Protein AF-A0A366HSS4-F1 (afdb_monomer_lite)

Organism: NCBI:txid748857

Structure (mmCIF, N/CA/C/O backbone):
data_AF-A0A366HSS4-F1
#
_entry.id   AF-A0A366HSS4-F1
#
loop_
_atom_site.group_PDB
_atom_site.id
_atom_site.type_symbol
_atom_site.label_atom_id
_atom_site.label_alt_id
_atom_site.label_comp_id
_atom_site.label_asym_id
_atom_site.label_entity_id
_atom_site.label_seq_id
_atom_site.pdbx_PDB_ins_code
_atom_site.Cartn_x
_atom_site.Cartn_y
_atom_site.Cartn_z
_atom_site.occupancy
_atom_site.B_iso_or_equiv
_atom_site.auth_seq_id
_atom_site.auth_comp_id
_atom_site.auth_asym_id
_atom_site.auth_atom_id
_atom_site.pdbx_PDB_model_num
ATOM 1 N N . MET A 1 1 ? 28.376 6.026 -23.701 1.00 52.81 1 MET A N 1
ATOM 2 C CA . MET A 1 1 ? 27.382 5.140 -23.072 1.00 52.81 1 MET A CA 1
ATOM 3 C C . MET A 1 1 ? 26.615 6.016 -22.123 1.00 52.81 1 MET A C 1
ATOM 5 O O . MET A 1 1 ? 27.237 6.601 -21.246 1.00 52.81 1 MET A O 1
ATOM 9 N N . GLU A 1 2 ? 25.338 6.215 -22.397 1.00 62.41 2 GLU A N 1
ATOM 10 C CA . GLU A 1 2 ? 24.434 6.880 -21.467 1.00 62.41 2 GLU A CA 1
ATOM 11 C C . GLU A 1 2 ? 24.002 5.795 -20.477 1.00 62.41 2 GLU A C 1
ATOM 13 O O . GLU A 1 2 ? 23.572 4.722 -20.900 1.00 62.41 2 GLU A O 1
ATOM 18 N N . PHE A 1 3 ? 24.286 6.000 -19.193 1.00 69.38 3 PHE A N 1
ATOM 19 C CA . PHE A 1 3 ? 23.740 5.152 -18.140 1.00 69.38 3 PHE A CA 1
ATOM 20 C C . PHE A 1 3 ? 22.378 5.739 -17.794 1.00 69.38 3 PHE A C 1
ATOM 22 O O . PHE A 1 3 ? 22.307 6.923 -17.469 1.00 69.38 3 PHE A O 1
ATOM 29 N N . ASN A 1 4 ? 21.323 4.935 -17.897 1.00 76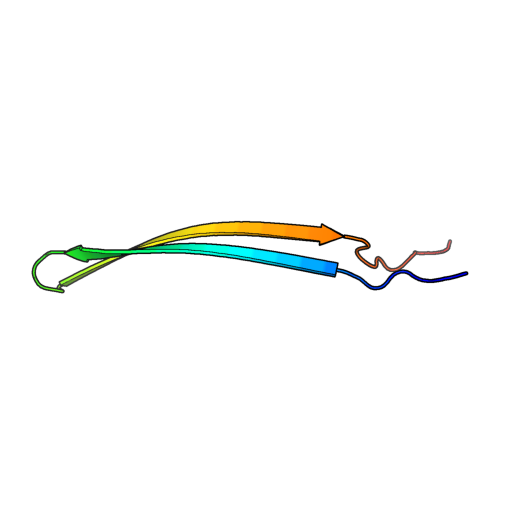.06 4 ASN A N 1
ATOM 30 C CA . ASN A 1 4 ? 20.024 5.322 -17.366 1.00 76.06 4 ASN A CA 1
ATOM 31 C C . ASN A 1 4 ? 20.092 5.303 -15.834 1.00 76.06 4 ASN A C 1
ATOM 33 O O . ASN A 1 4 ? 20.773 4.453 -15.252 1.00 76.06 4 ASN A O 1
ATOM 37 N N . GLU A 1 5 ? 19.422 6.257 -15.196 1.00 82.25 5 GLU A N 1
ATOM 38 C CA . GLU A 1 5 ? 19.250 6.269 -13.744 1.00 82.25 5 GLU A CA 1
ATOM 39 C C . GLU A 1 5 ? 18.293 5.143 -13.323 1.00 82.25 5 GLU A C 1
ATOM 41 O O . GLU A 1 5 ? 17.375 4.803 -14.060 1.00 82.25 5 GLU A O 1
ATOM 46 N N . GLU A 1 6 ? 18.511 4.559 -12.141 1.00 84.75 6 GLU A N 1
ATOM 47 C CA . GLU A 1 6 ? 17.576 3.589 -11.559 1.00 84.75 6 GLU A CA 1
ATOM 48 C C . GLU A 1 6 ? 16.296 4.310 -11.111 1.00 84.75 6 GLU A C 1
ATOM 50 O O . GLU A 1 6 ? 16.362 5.288 -10.357 1.00 84.75 6 GLU A O 1
ATOM 55 N N . GLU A 1 7 ? 15.136 3.810 -11.539 1.00 87.50 7 GLU A N 1
ATOM 56 C CA . GLU A 1 7 ? 13.828 4.381 -11.208 1.00 87.50 7 GLU A CA 1
ATOM 57 C C . GLU A 1 7 ? 13.006 3.396 -10.367 1.00 87.50 7 GLU A C 1
ATOM 59 O O . GLU A 1 7 ? 12.884 2.214 -10.689 1.00 87.50 7 GLU A O 1
ATOM 64 N N . ILE A 1 8 ? 12.440 3.886 -9.257 1.00 89.38 8 ILE A N 1
ATOM 65 C CA . ILE A 1 8 ? 11.650 3.075 -8.323 1.00 89.38 8 ILE A CA 1
ATOM 66 C C . ILE A 1 8 ? 10.285 3.720 -8.101 1.00 89.38 8 ILE A C 1
ATOM 68 O O . ILE A 1 8 ? 10.184 4.823 -7.554 1.00 89.38 8 ILE A O 1
ATOM 72 N N . TRP A 1 9 ? 9.229 2.972 -8.415 1.00 92.44 9 TRP A N 1
ATOM 73 C CA . TRP A 1 9 ? 7.852 3.319 -8.078 1.00 92.44 9 TRP A CA 1
ATOM 74 C C . TRP A 1 9 ? 7.334 2.420 -6.965 1.00 92.44 9 TRP A C 1
ATOM 76 O O . TRP A 1 9 ? 7.163 1.219 -7.147 1.00 92.44 9 TRP A O 1
ATOM 86 N N . ALA A 1 10 ? 7.016 3.014 -5.816 1.00 94.44 10 ALA A N 1
ATOM 87 C CA . ALA A 1 10 ? 6.419 2.310 -4.687 1.00 94.44 10 ALA A CA 1
ATOM 88 C C . ALA A 1 10 ? 5.000 2.825 -4.425 1.00 94.44 10 ALA A C 1
ATOM 90 O O . ALA A 1 10 ? 4.781 4.016 -4.199 1.00 94.44 10 ALA A O 1
ATOM 91 N N . SER A 1 11 ? 4.02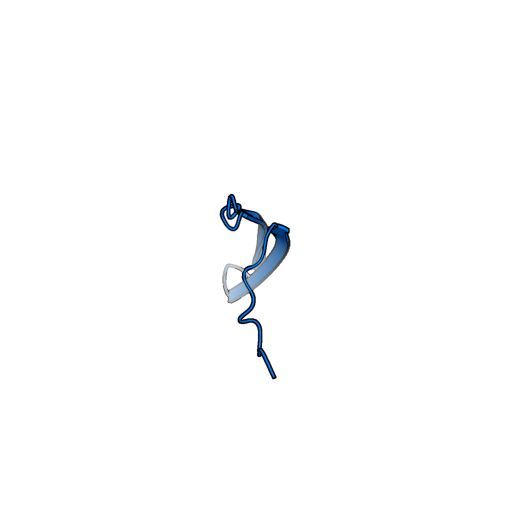8 1.917 -4.439 1.00 94.25 11 SER A N 1
ATOM 92 C CA . SER A 1 11 ? 2.630 2.192 -4.105 1.00 94.25 11 SER A CA 1
ATOM 93 C C . SER A 1 11 ? 2.193 1.329 -2.929 1.00 94.25 11 SER A C 1
ATOM 95 O O . SER A 1 11 ? 2.335 0.108 -2.957 1.00 94.25 11 SER A O 1
ATOM 97 N N . GLU A 1 12 ? 1.614 1.957 -1.907 1.00 95.31 12 GLU A N 1
ATOM 98 C CA . GLU A 1 12 ? 1.086 1.273 -0.727 1.00 95.31 12 GLU A CA 1
ATOM 99 C C . GLU A 1 12 ? -0.371 1.672 -0.491 1.00 95.31 12 GLU A C 1
ATOM 101 O O . GLU A 1 12 ? -0.727 2.852 -0.511 1.00 95.31 12 GLU A O 1
ATOM 106 N N . ILE A 1 13 ? -1.214 0.678 -0.214 1.00 96.44 13 ILE A N 1
ATOM 107 C CA . ILE A 1 13 ? -2.557 0.891 0.316 1.00 96.44 13 ILE A CA 1
ATOM 108 C C . ILE A 1 13 ? -2.766 0.029 1.555 1.00 96.44 13 ILE A C 1
ATOM 110 O O . ILE A 1 13 ? -2.446 -1.161 1.576 1.00 96.44 13 ILE A O 1
ATOM 114 N N . GLY A 1 14 ? -3.330 0.632 2.599 1.00 96.19 14 GLY A N 1
ATOM 115 C CA . GLY A 1 14 ? -3.498 -0.021 3.888 1.00 96.19 14 GLY A CA 1
ATOM 116 C C . GLY A 1 14 ? -4.847 0.252 4.535 1.00 96.19 14 GLY A C 1
ATOM 117 O O . GLY A 1 14 ? -5.411 1.340 4.430 1.00 96.19 14 GLY A O 1
ATOM 118 N N . VAL A 1 15 ? -5.343 -0.747 5.262 1.00 97.50 15 VAL A N 1
ATOM 119 C CA . VAL A 1 15 ? -6.530 -0.655 6.111 1.00 97.50 15 VAL A CA 1
ATOM 120 C C . VAL A 1 15 ? -6.171 -1.081 7.527 1.00 97.50 15 VAL A C 1
ATOM 122 O O . VAL A 1 15 ? -5.560 -2.124 7.769 1.00 97.50 15 VAL A O 1
ATOM 125 N N . LYS A 1 16 ? -6.594 -0.267 8.492 1.00 97.75 16 LYS A N 1
ATOM 126 C CA . LYS A 1 16 ? -6.444 -0.526 9.922 1.00 97.75 16 LYS A CA 1
ATOM 127 C C . LYS A 1 16 ? -7.814 -0.791 10.531 1.00 97.75 16 LYS A C 1
ATOM 129 O O . LYS A 1 16 ? -8.715 0.030 10.389 1.00 97.75 16 LYS A O 1
ATOM 134 N N . VAL A 1 17 ? -7.939 -1.885 11.273 1.00 97.75 17 VAL A N 1
ATOM 135 C CA . VAL A 1 17 ? -9.165 -2.236 11.998 1.00 97.75 17 VAL A CA 1
ATOM 136 C C . VAL A 1 17 ? -8.862 -2.399 13.482 1.00 97.75 17 VAL A C 1
ATOM 138 O O . VAL A 1 17 ? -7.837 -2.965 13.866 1.00 97.75 17 VAL A O 1
ATOM 141 N N . VAL A 1 18 ? -9.747 -1.861 14.318 1.00 97.56 18 VAL A N 1
ATOM 142 C CA . VAL A 1 18 ? -9.653 -1.903 15.780 1.00 97.56 18 VAL A CA 1
ATOM 143 C C . VAL A 1 18 ? -10.867 -2.644 16.327 1.00 97.56 18 VAL A C 1
ATOM 145 O O . VAL A 1 18 ? -12.001 -2.321 15.988 1.00 97.56 18 VAL A O 1
ATOM 148 N N . TRP A 1 19 ? -10.624 -3.623 17.191 1.00 96.00 19 TRP A N 1
ATOM 149 C CA . TRP A 1 19 ? -11.623 -4.548 17.716 1.00 96.00 19 TRP A CA 1
ATOM 150 C C . TRP A 1 19 ? -11.741 -4.436 19.240 1.00 96.00 19 TRP A C 1
ATOM 152 O O . TRP A 1 19 ? -10.843 -3.926 19.917 1.00 96.00 19 TRP A O 1
ATOM 162 N N . PHE A 1 20 ? -12.845 -4.951 19.789 1.00 97.44 20 PHE A N 1
ATOM 163 C CA . PHE A 1 20 ? -13.060 -5.130 21.234 1.00 97.44 20 PHE A CA 1
ATOM 164 C C . PHE A 1 20 ? -12.795 -3.873 22.082 1.00 97.44 20 PHE A C 1
ATOM 166 O O . PHE A 1 20 ? -12.169 -3.947 23.140 1.00 97.44 20 PHE A O 1
ATOM 173 N N . GLY A 1 21 ? -13.233 -2.704 21.604 1.00 94.44 21 GLY A N 1
ATOM 174 C CA . GLY A 1 21 ? -13.042 -1.436 22.316 1.00 94.44 21 GLY A CA 1
ATOM 175 C C . GLY A 1 21 ? -11.577 -0.998 22.416 1.00 94.44 21 GLY A C 1
ATOM 176 O O . GLY A 1 21 ? -11.199 -0.365 23.394 1.00 94.44 21 GLY A O 1
ATOM 177 N N . GLY A 1 22 ? -10.741 -1.371 21.441 1.00 95.88 22 GLY A N 1
ATOM 178 C CA . GLY A 1 22 ? -9.323 -1.000 21.405 1.00 95.88 22 GLY A CA 1
ATOM 179 C C . GLY A 1 22 ? -8.358 -2.093 21.856 1.00 95.88 22 GLY A C 1
ATOM 180 O O . GLY A 1 22 ? -7.150 -1.894 21.779 1.00 95.88 22 GLY A O 1
ATOM 181 N N . LYS A 1 23 ? -8.859 -3.249 22.301 1.00 97.25 23 LYS A N 1
ATOM 182 C CA . LYS A 1 23 ? -8.021 -4.325 22.856 1.00 97.25 23 LYS A CA 1
ATOM 183 C C . LYS A 1 23 ? -7.309 -5.173 21.805 1.00 97.25 23 LYS A C 1
ATOM 185 O O . LYS A 1 23 ? -6.345 -5.851 22.141 1.00 97.25 23 LYS A O 1
ATOM 190 N N . ALA A 1 24 ? -7.766 -5.151 20.556 1.00 96.38 24 ALA A N 1
ATOM 191 C CA . ALA A 1 24 ? -7.059 -5.794 19.456 1.00 96.38 24 ALA A CA 1
ATOM 192 C C . ALA A 1 24 ? -7.054 -4.901 18.220 1.00 96.38 24 ALA A C 1
ATOM 194 O O . ALA A 1 24 ? -7.992 -4.143 17.972 1.00 96.38 24 ALA A O 1
ATOM 195 N N . MET A 1 25 ? -5.986 -4.998 17.437 1.00 97.81 25 MET A N 1
ATOM 196 C CA . MET A 1 25 ? -5.794 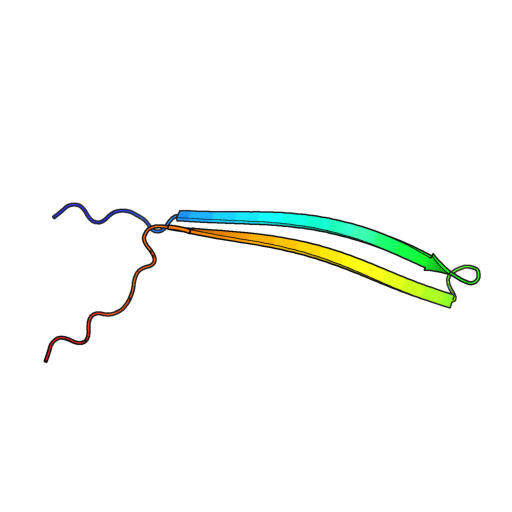-4.200 16.236 1.00 97.81 25 MET A CA 1
ATOM 197 C C . MET A 1 25 ? -5.192 -5.066 15.140 1.00 97.81 25 MET A C 1
ATOM 199 O O . MET A 1 25 ? -4.193 -5.743 15.363 1.00 97.81 25 MET A O 1
ATOM 203 N N . THR A 1 26 ? -5.782 -5.004 13.953 1.00 97.69 26 THR A N 1
ATOM 204 C CA . THR A 1 26 ? -5.280 -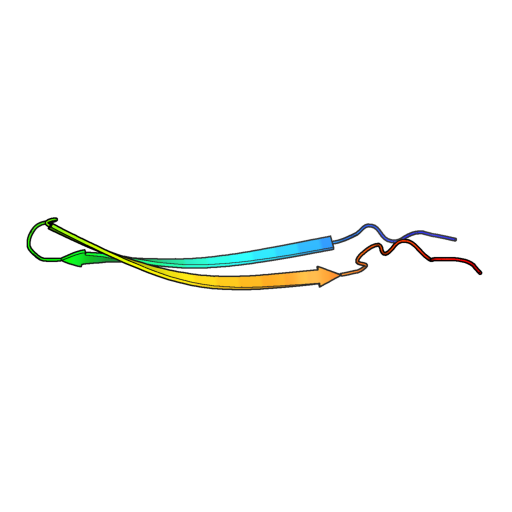5.671 12.750 1.00 97.69 26 THR A CA 1
ATOM 205 C C . THR A 1 26 ? -4.977 -4.629 11.687 1.00 97.69 26 THR A C 1
ATOM 207 O O . THR A 1 26 ? -5.728 -3.666 11.516 1.00 97.69 26 THR A O 1
ATOM 210 N N . LYS A 1 27 ? -3.873 -4.819 10.969 1.00 97.69 27 LYS A N 1
ATOM 211 C CA . LYS A 1 27 ? -3.476 -3.975 9.845 1.00 97.69 27 LYS A CA 1
ATOM 212 C C . LYS A 1 27 ? -3.313 -4.868 8.628 1.00 97.69 27 LYS A C 1
ATOM 214 O O . LYS A 1 27 ? -2.616 -5.875 8.707 1.00 97.69 27 LYS A O 1
ATOM 219 N N . PHE A 1 28 ? -3.960 -4.492 7.540 1.00 97.06 28 PHE A N 1
ATOM 220 C CA . PHE A 1 28 ? -3.812 -5.129 6.242 1.00 97.06 28 PHE A CA 1
ATOM 221 C C . PHE A 1 28 ? -3.179 -4.105 5.316 1.00 97.06 28 PHE A C 1
ATOM 223 O O . PHE A 1 28 ? -3.646 -2.970 5.268 1.00 97.06 28 PHE A O 1
ATOM 230 N N . ALA A 1 29 ? -2.116 -4.490 4.624 1.00 96.88 29 ALA A N 1
ATOM 231 C CA . ALA A 1 29 ? -1.448 -3.639 3.656 1.00 96.88 29 ALA A CA 1
ATOM 232 C C . ALA A 1 29 ? -1.174 -4.445 2.391 1.00 96.88 29 ALA A C 1
ATOM 234 O O . ALA A 1 29 ? -0.819 -5.624 2.467 1.00 96.88 29 ALA A O 1
ATOM 235 N N . ALA A 1 30 ? -1.359 -3.798 1.251 1.00 95.81 30 ALA A N 1
ATOM 236 C CA . ALA A 1 30 ? -0.915 -4.277 -0.041 1.00 95.81 30 ALA A CA 1
ATOM 237 C C . ALA A 1 30 ? 0.096 -3.269 -0.582 1.00 95.81 30 ALA A C 1
ATOM 239 O O . ALA A 1 30 ? -0.106 -2.057 -0.485 1.00 95.81 30 ALA A O 1
ATOM 240 N N . PHE A 1 31 ? 1.183 -3.790 -1.129 1.00 96.12 31 PHE A N 1
ATOM 241 C CA . PHE A 1 31 ? 2.276 -3.008 -1.678 1.00 96.12 31 PHE A CA 1
ATOM 242 C C . PHE A 1 31 ? 2.557 -3.478 -3.103 1.00 96.12 31 PHE A C 1
ATOM 244 O O . PHE A 1 31 ? 2.527 -4.677 -3.387 1.00 96.12 31 PHE A O 1
ATOM 251 N N . TYR A 1 32 ? 2.815 -2.522 -3.986 1.00 94.31 32 TYR A N 1
ATOM 252 C CA . TYR A 1 32 ? 3.281 -2.745 -5.348 1.00 94.31 32 TYR A CA 1
ATOM 253 C C . TYR A 1 32 ? 4.565 -1.944 -5.533 1.00 94.31 32 TYR A C 1
ATOM 255 O O . TYR A 1 32 ? 4.588 -0.752 -5.225 1.00 94.31 32 TYR A O 1
ATOM 263 N N . ASN A 1 33 ? 5.619 -2.608 -5.999 1.00 92.81 33 ASN A N 1
ATOM 264 C CA . ASN A 1 33 ? 6.892 -1.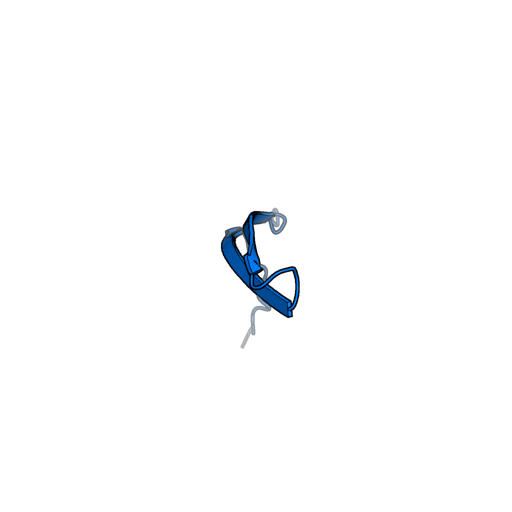972 -6.305 1.00 92.81 33 ASN A CA 1
ATOM 265 C C . ASN A 1 33 ? 7.248 -2.290 -7.751 1.00 92.81 33 ASN A C 1
ATOM 267 O O . ASN A 1 33 ? 7.238 -3.463 -8.127 1.00 92.81 33 ASN A O 1
ATOM 271 N N . ASP A 1 34 ? 7.567 -1.251 -8.507 1.00 92.94 34 ASP A N 1
ATOM 272 C CA . ASP A 1 34 ? 8.160 -1.340 -9.833 1.00 92.94 34 ASP A CA 1
ATOM 273 C C . ASP A 1 34 ? 9.582 -0.798 -9.763 1.00 92.94 34 ASP A C 1
ATOM 275 O O . ASP A 1 34 ? 9.812 0.244 -9.142 1.00 92.94 34 ASP A O 1
ATOM 279 N N . ILE A 1 35 ? 10.530 -1.532 -10.336 1.00 89.69 35 ILE A N 1
ATOM 280 C CA . ILE A 1 35 ? 11.948 -1.168 -10.330 1.00 89.69 35 ILE A CA 1
ATOM 281 C C . ILE A 1 35 ? 12.447 -1.295 -11.762 1.00 89.69 35 ILE A C 1
ATOM 283 O O . ILE A 1 35 ? 12.491 -2.399 -12.312 1.00 89.69 35 ILE A O 1
ATOM 287 N N . GLU A 1 36 ? 12.842 -0.168 -12.339 1.00 88.38 36 GLU A N 1
ATOM 288 C CA . GLU A 1 36 ? 13.375 -0.072 -13.693 1.00 88.38 36 GLU A CA 1
ATOM 289 C C . GLU A 1 36 ? 14.866 0.271 -13.650 1.00 88.38 36 GLU A C 1
ATOM 291 O O . GLU A 1 36 ? 15.347 0.928 -12.727 1.00 88.38 36 GLU A O 1
ATOM 296 N N . ASP A 1 37 ? 15.610 -0.218 -14.645 1.00 86.06 37 ASP A N 1
ATOM 297 C CA . ASP A 1 37 ? 17.047 0.037 -14.791 1.00 86.06 37 ASP A CA 1
ATOM 298 C C . ASP A 1 37 ? 17.874 -0.273 -13.522 1.00 86.06 37 ASP A C 1
ATOM 300 O O . ASP A 1 37 ? 18.856 0.404 -13.207 1.00 86.06 37 ASP A O 1
ATOM 304 N N . TYR A 1 38 ? 17.490 -1.355 -12.823 1.00 81.56 38 TYR A N 1
ATOM 305 C CA . TYR A 1 38 ? 18.166 -1.842 -11.619 1.00 81.56 38 TYR A CA 1
ATOM 306 C C . TYR A 1 38 ? 19.650 -2.113 -11.880 1.00 81.56 38 TYR A C 1
ATOM 308 O O . TYR A 1 38 ? 20.014 -2.952 -12.718 1.00 81.56 38 TYR A O 1
ATOM 316 N N . GLN A 1 39 ? 20.518 -1.422 -11.144 1.00 82.12 39 GLN A N 1
ATOM 317 C CA . GLN A 1 39 ? 21.958 -1.505 -11.368 1.00 82.12 39 GLN A CA 1
ATOM 318 C C . GLN A 1 39 ? 22.541 -2.734 -10.662 1.00 82.12 39 GLN A C 1
ATOM 320 O O . GLN A 1 39 ? 22.588 -2.816 -9.436 1.00 82.12 39 GLN A O 1
ATOM 325 N N . VAL A 1 40 ? 23.040 -3.694 -11.443 1.00 82.31 40 VAL A N 1
ATOM 326 C CA . VAL A 1 40 ? 23.769 -4.863 -10.927 1.00 82.31 40 VAL A CA 1
ATOM 327 C C . VAL A 1 40 ? 25.267 -4.728 -11.188 1.00 82.31 40 VAL A C 1
ATOM 329 O O . VAL A 1 40 ? 25.686 -4.342 -12.282 1.00 82.31 40 VAL A O 1
ATOM 332 N N . GLU A 1 41 ? 26.098 -5.087 -10.204 1.00 72.50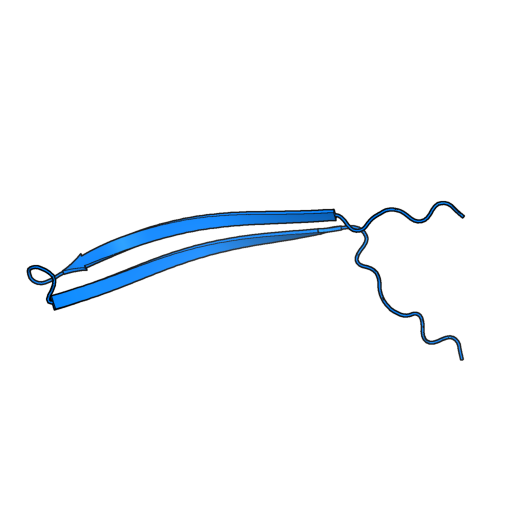 41 GLU A N 1
ATOM 333 C CA . GLU A 1 41 ? 27.539 -5.235 -10.429 1.00 72.50 41 GLU A CA 1
ATOM 334 C C . GLU A 1 41 ? 27.769 -6.316 -11.492 1.00 72.50 41 GLU A C 1
ATOM 336 O O . GLU A 1 41 ? 27.463 -7.494 -11.297 1.00 72.50 41 GLU A O 1
ATOM 341 N N . ARG A 1 42 ? 28.326 -5.932 -12.645 1.00 63.69 42 ARG A N 1
ATOM 342 C CA . ARG A 1 42 ? 28.838 -6.913 -13.603 1.00 63.69 42 ARG A CA 1
ATOM 343 C C . ARG A 1 42 ? 30.103 -7.542 -13.027 1.00 63.69 42 ARG A C 1
ATOM 345 O O . ARG A 1 42 ? 31.143 -6.890 -12.978 1.00 63.69 42 ARG A O 1
ATOM 352 N N . SER A 1 43 ? 30.045 -8.825 -12.677 1.00 58.22 43 SER A N 1
ATOM 353 C CA . SER A 1 43 ? 31.250 -9.652 -12.589 1.00 58.22 43 SER A CA 1
ATOM 354 C C . SER A 1 43 ? 31.805 -9.823 -14.004 1.00 58.22 43 SER A C 1
ATOM 356 O O . SER A 1 43 ? 31.225 -10.530 -14.825 1.00 58.22 43 SER A O 1
ATOM 358 N N . ILE A 1 44 ? 32.876 -9.098 -14.321 1.00 61.06 44 ILE A N 1
ATOM 359 C CA . ILE A 1 44 ? 33.667 -9.331 -15.529 1.00 61.06 44 ILE A CA 1
ATOM 360 C C . ILE A 1 44 ? 34.680 -10.423 -15.164 1.00 61.06 44 ILE A C 1
ATOM 362 O O . ILE A 1 44 ? 35.507 -10.200 -14.281 1.00 61.06 44 ILE A O 1
ATOM 366 N N . GLU A 1 45 ? 34.560 -11.591 -15.798 1.00 52.62 45 GLU A N 1
ATOM 367 C CA . GLU A 1 45 ? 35.581 -12.652 -15.820 1.00 52.62 45 GLU A CA 1
ATOM 368 C C . GLU A 1 45 ? 36.524 -12.443 -17.015 1.00 52.62 45 GLU A C 1
ATOM 370 O O . GLU A 1 45 ? 36.025 -12.035 -18.095 1.00 52.62 45 GLU A O 1
#

Radius of gyration: 19.82 Å; chains: 1; bounding box: 49×20×46 Å

InterPro domains:
  IPR036942 TonB-dependent receptor-like, beta-barrel domain superfamily [G3DSA:2.40.170.20] (2-45)

pLDDT: mean 87.09, std 13.28, range [52.62, 97.81]

Secondary structure (DSSP, 8-state):
-PPPPPEEEEEEEEEEEEEGGGTEEEEEEEEEEEEES--------

Sequence (45 aa):
MEFNEEEIWASEIGVKVVWFGGKAMTKFAAFYNDIEDYQVERSIE

Foldseek 3Di:
DDQDDKDKDKDKDKDKDADDVRPDIDIDMDMDMDIPSDDDDDPDD